Protein AF-D4G7F1-F1 (afdb_monomer_lite)

Radius of gyration: 15.66 Å; chains: 1; bounding box: 33×19×40 Å

Structure (mmCIF, N/CA/C/O backbone):
data_AF-D4G7F1-F1
#
_entry.id   AF-D4G7F1-F1
#
loop_
_atom_site.group_PDB
_atom_site.id
_atom_site.type_symbol
_atom_site.label_atom_id
_atom_site.label_alt_id
_atom_site.label_comp_id
_atom_site.label_asym_id
_atom_site.label_entity_id
_atom_site.label_seq_id
_atom_site.pdbx_PDB_ins_code
_atom_site.Cartn_x
_atom_site.Cartn_y
_atom_site.Cartn_z
_atom_site.occupancy
_atom_site.B_iso_or_equiv
_atom_site.auth_seq_id
_atom_site.auth_comp_id
_atom_site.auth_asym_id
_atom_site.auth_atom_id
_atom_site.pdbx_PDB_model_num
ATOM 1 N N . CYS A 1 1 ? -15.335 -0.273 21.610 1.00 57.59 1 CYS A N 1
ATOM 2 C CA . CYS A 1 1 ? -15.856 -0.143 20.227 1.00 57.59 1 CYS A CA 1
ATOM 3 C C . CYS A 1 1 ? -16.316 -1.535 19.809 1.00 57.59 1 CYS A C 1
ATOM 5 O O . CYS A 1 1 ? -15.615 -2.193 19.054 1.00 57.59 1 CYS A O 1
ATOM 7 N N . ASP A 1 2 ? -17.452 -2.005 20.325 1.00 54.72 2 ASP A N 1
ATOM 8 C CA . ASP A 1 2 ? -17.659 -3.454 20.517 1.00 54.72 2 ASP A CA 1
ATOM 9 C C . ASP A 1 2 ? -18.675 -4.116 19.581 1.00 54.72 2 ASP A C 1
ATOM 11 O O . ASP A 1 2 ? -19.021 -5.276 19.768 1.00 54.72 2 ASP A O 1
ATOM 15 N N . SER A 1 3 ? -19.174 -3.432 18.546 1.00 54.62 3 SER A N 1
ATOM 16 C CA . SER A 1 3 ? -20.178 -4.052 17.653 1.00 54.62 3 SER A CA 1
ATOM 17 C C . SER A 1 3 ? -20.229 -3.500 16.227 1.00 54.62 3 SER A C 1
ATOM 19 O O . SER A 1 3 ? -21.132 -3.839 15.470 1.00 54.62 3 SER A O 1
ATOM 21 N N . HIS A 1 4 ? -19.282 -2.648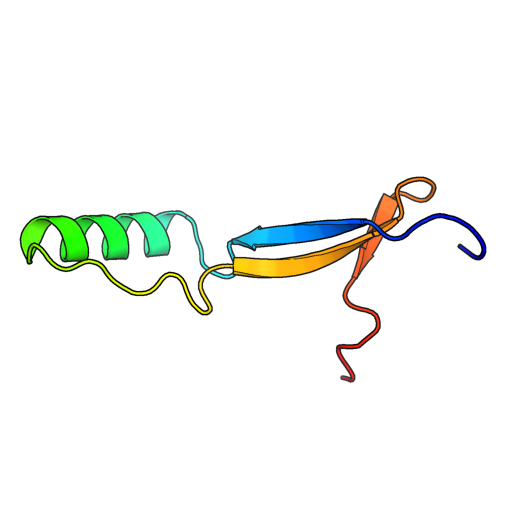 15.824 1.00 59.69 4 HIS A N 1
ATOM 22 C CA . HIS A 1 4 ? -19.285 -2.076 14.474 1.00 59.69 4 HIS A CA 1
ATOM 23 C C . HIS A 1 4 ? -18.284 -2.771 13.556 1.00 59.69 4 HIS A C 1
ATOM 25 O O . HIS A 1 4 ? -17.129 -2.985 13.921 1.00 59.69 4 HIS A O 1
ATOM 31 N N . THR A 1 5 ? -18.730 -3.060 12.331 1.00 64.62 5 THR A N 1
ATOM 32 C CA . THR A 1 5 ? -17.930 -3.680 11.271 1.00 64.62 5 THR A CA 1
ATOM 33 C C . THR A 1 5 ? -16.635 -2.903 11.043 1.00 64.62 5 THR A C 1
ATOM 35 O O . THR A 1 5 ? -16.651 -1.747 10.602 1.00 64.62 5 THR A O 1
ATOM 38 N N . MET A 1 6 ? -15.507 -3.545 11.337 1.00 72.12 6 MET A N 1
ATOM 39 C CA . MET A 1 6 ? -14.191 -3.040 10.973 1.00 72.12 6 MET A CA 1
ATOM 40 C C . MET A 1 6 ? -14.019 -3.161 9.462 1.00 72.12 6 MET A C 1
ATOM 42 O O . MET A 1 6 ? -14.070 -4.254 8.904 1.00 72.12 6 MET A O 1
ATOM 46 N N . VAL A 1 7 ? -13.803 -2.035 8.788 1.00 78.25 7 VAL A N 1
ATOM 47 C CA . VAL A 1 7 ? -13.574 -2.028 7.342 1.00 78.25 7 VAL A CA 1
ATOM 48 C C . VAL A 1 7 ? -12.077 -2.091 7.098 1.00 78.25 7 VAL A C 1
ATOM 50 O O . VAL A 1 7 ? -11.330 -1.202 7.523 1.00 78.25 7 VAL A O 1
ATOM 53 N N . ARG A 1 8 ? -11.639 -3.134 6.387 1.00 76.12 8 ARG A N 1
ATOM 54 C CA . ARG A 1 8 ? -10.267 -3.224 5.892 1.00 76.12 8 ARG A CA 1
ATOM 55 C C . ARG A 1 8 ? -10.054 -2.121 4.860 1.00 76.12 8 ARG A C 1
ATOM 57 O O . ARG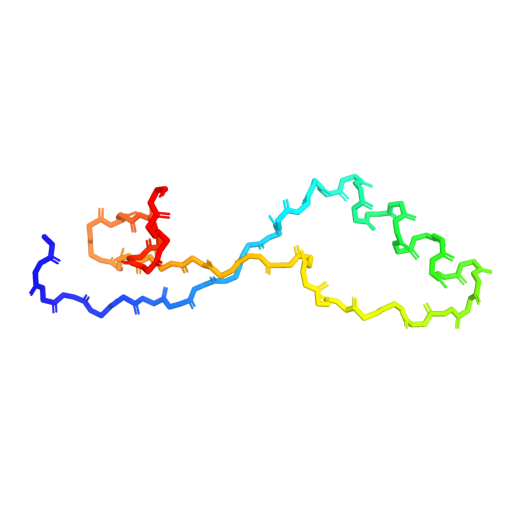 A 1 8 ? -10.744 -2.057 3.845 1.00 76.12 8 ARG A O 1
ATOM 64 N N . ARG A 1 9 ? -9.097 -1.239 5.124 1.00 81.31 9 ARG A N 1
ATOM 65 C CA . ARG A 1 9 ? -8.635 -0.218 4.185 1.00 81.31 9 ARG A CA 1
ATOM 66 C C . ARG A 1 9 ? -7.157 -0.414 3.906 1.00 81.31 9 ARG A C 1
ATOM 68 O O . ARG A 1 9 ? -6.415 -0.929 4.732 1.00 81.31 9 ARG A O 1
ATOM 75 N N . SER A 1 10 ? -6.724 0.041 2.743 1.00 78.81 10 SER A N 1
ATOM 76 C CA . SER A 1 10 ? -5.315 0.039 2.361 1.00 78.81 10 SER A CA 1
ATOM 77 C C . SER A 1 10 ? -4.791 1.472 2.388 1.00 78.81 10 SER A C 1
ATOM 79 O O . SER A 1 10 ? -5.446 2.385 1.880 1.00 78.81 10 SER A O 1
ATOM 81 N N . ARG A 1 11 ? -3.625 1.695 2.998 1.00 81.12 11 ARG A N 1
ATOM 82 C CA . ARG A 1 11 ? -2.867 2.954 2.898 1.00 81.12 11 ARG A CA 1
ATOM 83 C C . ARG A 1 11 ? -1.526 2.688 2.247 1.00 81.12 11 ARG A C 1
ATOM 85 O O . ARG A 1 11 ? -1.013 1.583 2.344 1.00 81.12 11 ARG A O 1
ATOM 92 N N . LEU A 1 12 ? -0.940 3.701 1.622 1.00 82.69 12 LEU A N 1
ATOM 93 C CA . LEU A 1 12 ? 0.463 3.617 1.233 1.00 82.69 12 LEU A CA 1
ATOM 94 C C . LEU A 1 12 ? 1.326 3.429 2.493 1.00 82.69 12 LEU A C 1
ATOM 96 O O . LEU A 1 12 ? 1.255 4.245 3.409 1.00 82.69 12 LEU A O 1
ATOM 100 N N . ALA A 1 13 ? 2.122 2.363 2.517 1.00 82.19 13 ALA A N 1
ATOM 101 C CA . ALA A 1 13 ? 3.137 2.095 3.533 1.00 82.19 13 ALA A CA 1
ATOM 102 C C . ALA A 1 13 ? 4.386 2.967 3.328 1.00 82.19 13 ALA A C 1
ATOM 104 O O . ALA A 1 13 ? 5.111 3.273 4.269 1.00 82.19 13 ALA A O 1
ATOM 105 N N . ILE A 1 14 ? 4.641 3.377 2.084 1.00 80.88 14 ILE A N 1
ATOM 106 C CA . ILE A 1 14 ? 5.779 4.220 1.710 1.00 80.88 14 ILE A CA 1
ATOM 107 C C . ILE A 1 14 ? 5.353 5.677 1.519 1.00 80.88 14 ILE A C 1
ATOM 109 O O . ILE A 1 14 ? 4.203 5.972 1.197 1.00 80.88 14 ILE A O 1
ATOM 113 N N . SER A 1 15 ? 6.298 6.609 1.648 1.00 82.50 15 SER A N 1
ATOM 114 C CA . SER A 1 15 ? 6.044 8.010 1.296 1.00 82.50 15 SER A CA 1
ATOM 115 C C . SER A 1 15 ? 5.650 8.149 -0.181 1.00 82.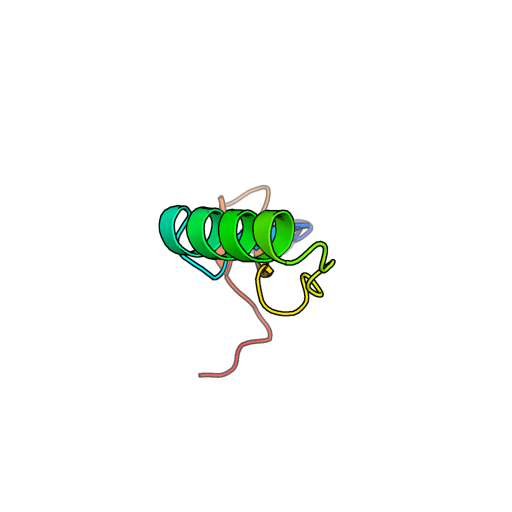50 15 SER A C 1
ATOM 117 O O . SER A 1 15 ? 6.191 7.457 -1.049 1.00 82.50 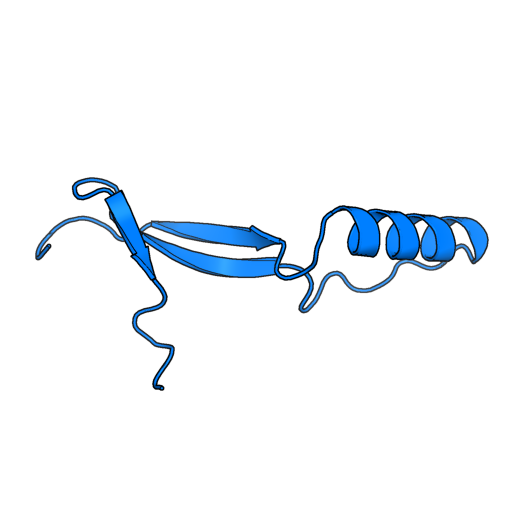15 SER A O 1
ATOM 119 N N . ARG A 1 16 ? 4.748 9.093 -0.482 1.00 83.69 16 ARG A N 1
ATOM 120 C CA . ARG A 1 16 ? 4.322 9.419 -1.856 1.00 83.69 16 ARG A CA 1
ATOM 121 C C . ARG A 1 16 ? 5.506 9.723 -2.773 1.00 83.69 16 ARG A C 1
ATOM 123 O O . ARG A 1 16 ? 5.515 9.275 -3.913 1.00 83.69 16 ARG A O 1
ATOM 130 N N . PHE A 1 17 ? 6.523 10.416 -2.259 1.00 84.56 17 PHE A N 1
ATOM 131 C CA . PHE A 1 17 ? 7.732 10.726 -3.024 1.00 84.56 17 PHE A CA 1
ATOM 132 C C . PHE A 1 17 ? 8.527 9.462 -3.385 1.00 84.56 17 PHE A C 1
ATOM 134 O O . PHE A 1 17 ? 8.972 9.301 -4.518 1.00 84.56 17 PHE A O 1
ATOM 141 N N . LYS A 1 18 ? 8.636 8.510 -2.445 1.00 83.06 18 LYS A N 1
ATOM 142 C CA . LYS A 1 18 ? 9.280 7.212 -2.693 1.00 83.06 18 LYS A CA 1
ATOM 143 C C . LYS A 1 18 ? 8.511 6.411 -3.745 1.00 83.06 18 LYS A C 1
ATOM 145 O O . LYS A 1 18 ? 9.138 5.798 -4.601 1.00 83.06 18 LYS A O 1
ATOM 150 N N . LYS A 1 19 ? 7.174 6.465 -3.720 1.00 84.38 19 LYS A N 1
ATOM 151 C CA . LYS A 1 19 ? 6.341 5.847 -4.757 1.00 84.38 19 LYS A CA 1
ATOM 152 C C . LYS A 1 19 ? 6.587 6.467 -6.133 1.00 84.38 19 LYS A C 1
ATOM 154 O O . LYS A 1 19 ? 6.874 5.721 -7.055 1.00 84.38 19 LYS A O 1
ATOM 159 N N . LEU A 1 20 ? 6.572 7.797 -6.246 1.00 84.56 20 LEU A N 1
ATOM 160 C CA . LEU A 1 20 ? 6.856 8.493 -7.509 1.00 84.56 20 LEU A CA 1
ATOM 161 C C . LEU A 1 20 ? 8.230 8.126 -8.075 1.00 84.56 20 LEU A C 1
ATOM 163 O O . LEU A 1 20 ? 8.348 7.877 -9.268 1.00 84.56 20 LEU A O 1
ATOM 167 N N . LYS A 1 21 ? 9.256 8.028 -7.223 1.00 85.44 21 LYS A N 1
ATOM 168 C CA . LYS A 1 21 ? 10.591 7.587 -7.645 1.00 85.44 21 LYS A CA 1
ATOM 169 C C . LYS A 1 21 ? 10.584 6.150 -8.179 1.00 85.44 21 LYS A C 1
ATOM 171 O O . LYS A 1 21 ? 11.227 5.879 -9.188 1.00 85.44 21 LYS A O 1
ATOM 176 N N . MET A 1 22 ? 9.868 5.237 -7.517 1.00 81.69 22 MET A N 1
ATOM 177 C CA . MET A 1 22 ? 9.742 3.855 -7.994 1.00 81.69 22 MET A CA 1
ATOM 178 C C . MET A 1 22 ? 8.942 3.767 -9.295 1.00 81.69 22 MET A C 1
ATOM 180 O O . MET A 1 22 ? 9.386 3.078 -10.204 1.00 81.69 22 MET A O 1
ATOM 184 N N . ASP A 1 23 ? 7.823 4.491 -9.409 1.00 82.31 23 ASP A N 1
ATOM 185 C CA . ASP A 1 23 ? 7.033 4.589 -10.643 1.00 82.31 23 ASP A CA 1
ATOM 186 C C . ASP A 1 23 ? 7.880 5.150 -11.793 1.00 82.31 23 ASP A C 1
ATOM 188 O O . ASP A 1 23 ? 7.858 4.613 -12.895 1.00 82.31 23 ASP A O 1
ATOM 192 N N . PHE A 1 24 ? 8.689 6.179 -11.533 1.00 83.06 24 PHE A N 1
ATOM 193 C CA . PHE A 1 24 ? 9.580 6.760 -12.534 1.00 83.06 24 PHE A CA 1
ATOM 194 C C . PHE A 1 24 ? 10.646 5.762 -13.001 1.00 83.06 24 PHE A C 1
ATOM 196 O O . PHE A 1 24 ? 10.794 5.541 -14.199 1.00 83.06 24 PHE A O 1
ATOM 203 N N . CYS A 1 25 ? 11.334 5.088 -12.073 1.00 79.19 25 CYS A N 1
ATOM 204 C CA . CYS A 1 25 ? 12.281 4.023 -12.418 1.00 79.19 25 CYS A CA 1
ATOM 205 C C . CYS A 1 25 ? 11.617 2.883 -13.201 1.00 79.19 25 CYS A C 1
ATOM 207 O O . CYS A 1 25 ? 12.187 2.387 -14.168 1.00 79.19 25 CYS A O 1
ATOM 209 N N . ALA A 1 26 ? 10.411 2.479 -12.806 1.00 79.50 26 ALA A N 1
ATOM 210 C CA . ALA A 1 26 ? 9.651 1.434 -13.475 1.00 79.50 26 ALA A CA 1
ATOM 211 C C . ALA A 1 26 ? 9.292 1.806 -14.919 1.00 79.50 26 ALA A C 1
ATOM 213 O O . ALA A 1 26 ? 9.474 0.992 -15.822 1.00 79.50 26 ALA A O 1
ATOM 214 N N . ILE A 1 27 ? 8.844 3.046 -15.144 1.00 81.38 27 ILE A N 1
ATOM 215 C CA . ILE A 1 27 ? 8.540 3.581 -16.477 1.00 81.38 27 ILE A CA 1
ATOM 216 C C . ILE A 1 27 ? 9.814 3.652 -17.327 1.00 81.38 27 ILE A C 1
ATOM 218 O O . ILE A 1 27 ? 9.809 3.182 -18.461 1.00 81.38 27 ILE A O 1
ATOM 222 N N . CYS A 1 28 ? 10.919 4.164 -16.775 1.00 80.00 28 CYS A N 1
ATOM 223 C CA . CYS A 1 28 ? 12.195 4.263 -17.489 1.00 80.00 28 CYS A CA 1
ATOM 224 C C . CYS A 1 28 ? 12.794 2.897 -17.858 1.00 80.00 28 CYS A C 1
ATOM 226 O O . CYS A 1 28 ? 13.451 2.785 -18.888 1.00 80.00 28 CYS A O 1
ATOM 228 N N . CYS A 1 29 ? 12.568 1.862 -17.047 1.00 80.81 29 CYS A N 1
ATOM 229 C CA . CYS A 1 29 ? 13.064 0.508 -17.304 1.00 80.81 29 CYS A CA 1
ATOM 230 C C . CYS A 1 29 ? 12.032 -0.409 -17.989 1.00 80.81 29 CYS A C 1
ATOM 232 O O . CYS A 1 29 ? 12.304 -1.596 -18.148 1.00 80.81 29 CYS A O 1
ATOM 234 N N . GLY A 1 30 ? 10.842 0.097 -18.348 1.00 76.81 30 GLY A N 1
ATOM 235 C CA . GLY A 1 30 ? 9.757 -0.700 -18.940 1.00 76.81 30 GLY A CA 1
ATOM 236 C C . GLY A 1 30 ? 9.245 -1.836 -18.042 1.00 76.81 30 GLY A C 1
ATOM 237 O O . GLY A 1 30 ? 8.604 -2.770 -18.520 1.00 76.81 30 GLY A O 1
ATOM 238 N N . HIS A 1 31 ? 9.536 -1.785 -16.742 1.00 72.50 31 HIS A N 1
ATOM 239 C CA . HIS A 1 31 ? 9.319 -2.896 -15.824 1.00 72.50 31 HIS A CA 1
ATOM 240 C C . HIS A 1 31 ? 8.070 -2.658 -14.974 1.00 72.50 31 HIS A C 1
ATOM 242 O O . HIS A 1 31 ? 7.966 -1.663 -14.258 1.00 72.50 31 HIS A O 1
ATOM 248 N N . ARG A 1 32 ? 7.125 -3.604 -14.983 1.00 66.88 32 ARG A N 1
ATOM 249 C CA . ARG A 1 32 ? 6.045 -3.635 -13.987 1.00 66.88 32 ARG A CA 1
ATOM 250 C C . ARG A 1 32 ? 6.606 -4.167 -12.677 1.00 66.88 32 ARG A C 1
ATOM 252 O O . ARG A 1 32 ? 6.827 -5.363 -12.526 1.00 66.88 32 ARG A O 1
ATOM 259 N N . TYR A 1 33 ? 6.822 -3.277 -11.721 1.00 68.81 33 TYR A N 1
ATOM 260 C CA . TYR A 1 33 ? 7.172 -3.684 -10.369 1.00 68.81 33 TYR A CA 1
ATOM 261 C C . TYR A 1 33 ? 5.928 -4.213 -9.638 1.00 68.81 33 TYR A C 1
ATOM 263 O O . TYR A 1 33 ? 4.822 -3.684 -9.781 1.00 68.81 33 TYR A O 1
ATOM 271 N N . CYS A 1 34 ? 6.095 -5.288 -8.864 1.00 67.06 34 CYS A N 1
ATOM 272 C CA . CYS A 1 34 ? 5.011 -5.845 -8.060 1.00 67.06 34 CYS A CA 1
ATOM 273 C C . CYS A 1 34 ? 4.663 -4.884 -6.918 1.00 67.06 34 CYS A C 1
ATOM 275 O O . CYS A 1 34 ? 5.509 -4.558 -6.091 1.00 67.06 34 CYS A O 1
ATOM 277 N N . GLY A 1 35 ? 3.396 -4.470 -6.831 1.00 66.12 35 GLY A N 1
ATOM 278 C CA . GLY A 1 35 ? 2.899 -3.562 -5.789 1.00 66.12 35 GLY A CA 1
ATOM 279 C C . GLY A 1 35 ? 2.832 -4.155 -4.373 1.00 66.12 35 GLY A C 1
ATOM 280 O O . GLY A 1 35 ? 2.255 -3.541 -3.471 1.00 66.12 35 GLY A O 1
ATOM 281 N N . VAL A 1 36 ? 3.382 -5.355 -4.179 1.00 65.06 36 VAL A N 1
ATOM 282 C CA . VAL A 1 36 ? 3.386 -6.097 -2.915 1.00 65.06 36 VAL A CA 1
ATOM 283 C C . VAL A 1 36 ? 4.263 -5.350 -1.904 1.00 65.06 36 VAL A C 1
ATOM 285 O O . VAL A 1 36 ? 5.401 -5.000 -2.198 1.00 65.06 36 VAL A O 1
ATOM 288 N N . GLY A 1 37 ? 3.716 -5.042 -0.724 1.00 68.56 37 GLY A N 1
ATOM 289 C CA . GLY A 1 37 ? 4.423 -4.313 0.343 1.00 68.56 37 GLY A CA 1
ATOM 290 C C . GLY A 1 37 ? 4.407 -2.780 0.232 1.00 68.56 37 GLY A C 1
ATOM 291 O O . GLY A 1 37 ? 4.860 -2.091 1.142 1.00 68.56 37 GLY A O 1
ATOM 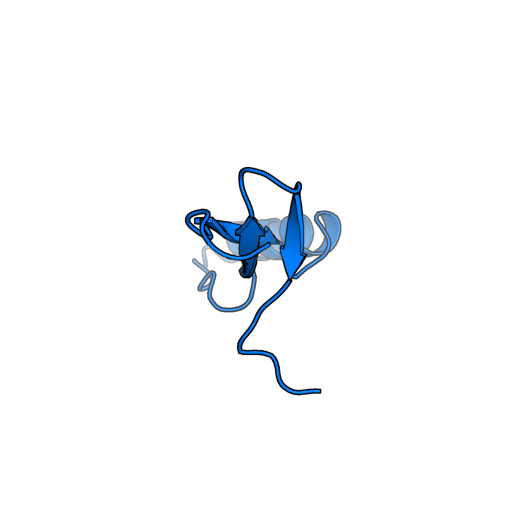292 N N . ILE A 1 38 ? 3.843 -2.213 -0.840 1.00 79.31 38 ILE A N 1
ATOM 293 C CA . ILE A 1 38 ? 3.684 -0.751 -1.000 1.00 79.31 38 ILE A CA 1
ATOM 294 C C . ILE A 1 38 ? 2.490 -0.234 -0.214 1.00 79.31 38 ILE A C 1
ATOM 296 O O . ILE A 1 38 ? 2.455 0.934 0.180 1.00 79.31 38 ILE A O 1
ATOM 300 N N . TYR A 1 39 ? 1.505 -1.102 -0.010 1.00 79.56 39 TYR A N 1
ATOM 301 C CA . TYR A 1 39 ? 0.277 -0.787 0.686 1.00 79.56 39 TYR A CA 1
ATOM 302 C C . TYR A 1 39 ? 0.187 -1.604 1.964 1.00 79.56 39 TYR A C 1
ATOM 304 O O . TYR A 1 39 ? 0.272 -2.829 1.943 1.00 79.56 39 TYR A O 1
ATOM 312 N N . GLU A 1 40 ? -0.019 -0.911 3.072 1.00 81.44 40 GLU A N 1
ATOM 313 C CA . GLU A 1 40 ? -0.311 -1.514 4.359 1.00 81.44 40 GLU A CA 1
ATOM 314 C C . GLU A 1 40 ? -1.829 -1.591 4.524 1.00 81.44 40 GLU A C 1
ATOM 316 O O . GLU A 1 40 ? -2.553 -0.619 4.274 1.00 81.44 40 GLU A O 1
ATOM 321 N N . SER A 1 41 ? -2.320 -2.763 4.920 1.00 79.56 41 SER A N 1
ATOM 322 C CA . SER A 1 41 ? -3.715 -2.920 5.324 1.00 79.56 41 SER A CA 1
ATOM 323 C C . SER A 1 41 ? -3.866 -2.382 6.743 1.00 79.56 41 SER A C 1
ATOM 325 O O . SER A 1 41 ? -3.036 -2.666 7.593 1.00 79.56 41 SER A O 1
ATOM 327 N N . TYR A 1 42 ? -4.908 -1.605 6.999 1.00 80.50 42 TYR A N 1
ATOM 328 C CA . TYR A 1 42 ? -5.299 -1.207 8.344 1.00 80.50 42 TYR A CA 1
ATOM 329 C C . TYR A 1 42 ? -6.806 -1.364 8.485 1.00 80.50 42 TYR A C 1
ATOM 331 O O . TYR A 1 42 ? -7.562 -1.222 7.517 1.00 80.50 42 TYR A O 1
ATOM 339 N N . TYR A 1 43 ? -7.256 -1.635 9.700 1.00 82.25 43 TYR A N 1
ATOM 340 C CA . TYR A 1 43 ? -8.670 -1.716 10.006 1.00 82.25 43 TYR A CA 1
ATOM 341 C C . TYR A 1 43 ? -9.121 -0.366 10.545 1.00 82.25 43 TYR A C 1
ATOM 343 O O . TYR A 1 43 ? -8.459 0.263 11.376 1.00 82.25 43 TYR A O 1
ATOM 351 N N . LYS A 1 44 ? -10.242 0.123 10.018 1.00 80.06 44 LYS A N 1
ATOM 352 C CA . LYS A 1 44 ? -10.890 1.331 10.519 1.00 80.06 44 LYS A CA 1
ATOM 353 C C . LYS A 1 44 ? -12.262 0.966 11.061 1.00 80.06 44 LYS A C 1
ATOM 355 O O . LYS A 1 44 ? -13.061 0.356 10.351 1.00 80.06 44 LYS A O 1
ATOM 360 N N . CYS A 1 45 ? -12.554 1.391 12.284 1.00 81.00 45 CYS A N 1
ATOM 361 C CA . CYS A 1 45 ? -13.913 1.351 12.799 1.00 81.00 45 CYS A CA 1
ATOM 362 C C . CYS A 1 45 ? -14.726 2.490 12.173 1.00 81.00 45 CYS A C 1
ATOM 364 O O . CYS A 1 45 ? -14.355 3.664 12.272 1.00 81.00 45 CYS A O 1
ATOM 366 N N . SER A 1 46 ? -15.836 2.148 11.520 1.00 72.44 46 SER A N 1
ATOM 367 C CA . SER A 1 46 ? -16.709 3.123 10.854 1.00 72.44 46 SER A CA 1
ATOM 368 C C . SER A 1 46 ? -17.460 4.032 11.830 1.00 72.44 46 SER A C 1
ATOM 370 O O . SER A 1 46 ? -17.831 5.132 11.444 1.00 72.44 46 SER A O 1
ATOM 372 N N . SER A 1 47 ? -17.650 3.592 13.077 1.00 74.25 47 SER A N 1
ATOM 373 C CA . SER A 1 47 ? -18.450 4.299 14.086 1.00 74.25 47 SER A CA 1
ATOM 374 C C . SER A 1 47 ? -17.599 5.195 14.991 1.00 74.25 47 SER A C 1
ATOM 376 O O . SER A 1 47 ? -17.828 6.395 15.066 1.00 74.25 47 SER A O 1
ATOM 378 N N . CYS A 1 48 ? -16.538 4.651 15.599 1.00 78.81 48 CYS A N 1
ATOM 379 C CA . CYS A 1 48 ? -15.691 5.406 16.533 1.00 78.81 48 CYS A CA 1
ATOM 380 C C . CYS A 1 48 ? -14.449 6.046 15.881 1.00 78.81 48 CYS A C 1
ATOM 382 O O . CYS A 1 48 ? -13.653 6.692 16.554 1.00 78.81 48 CYS A O 1
ATOM 384 N N . GLY A 1 49 ? -14.227 5.841 14.577 1.00 71.62 49 GLY A N 1
ATOM 385 C CA . GLY A 1 49 ? -13.090 6.421 13.851 1.00 71.62 49 GLY A CA 1
ATOM 386 C C . GLY A 1 49 ? -11.718 5.825 14.193 1.00 71.62 49 GLY A C 1
ATOM 387 O O . GLY A 1 49 ? -10.732 6.203 13.555 1.00 71.62 49 GLY A O 1
ATOM 388 N N . TRP A 1 50 ? -11.662 4.878 15.135 1.00 78.12 50 TRP A N 1
ATOM 389 C CA . TRP A 1 50 ? -10.458 4.146 15.523 1.00 78.12 50 TRP A CA 1
ATOM 390 C C . TRP A 1 50 ? -9.774 3.510 14.305 1.00 78.12 50 TRP A C 1
ATOM 392 O O . TRP A 1 50 ? -10.441 2.957 13.424 1.00 78.12 50 TRP A O 1
ATOM 402 N N . LYS A 1 51 ? -8.443 3.612 14.248 1.00 75.88 51 LYS A N 1
ATOM 403 C CA . LYS A 1 51 ? -7.595 3.061 13.184 1.00 75.88 51 LYS A CA 1
ATOM 404 C C . LYS A 1 51 ? -6.471 2.259 13.822 1.00 75.88 51 LYS A C 1
ATOM 406 O O . LYS A 1 51 ? -5.702 2.815 14.599 1.00 75.88 51 LYS A O 1
ATOM 411 N N . GLY A 1 52 ? -6.335 1.003 13.429 1.00 70.94 52 GLY A N 1
ATOM 412 C CA . GLY A 1 52 ? -5.271 0.129 13.904 1.00 70.94 52 GLY A CA 1
ATOM 413 C C . GLY A 1 52 ? -5.317 -1.213 13.194 1.00 70.94 52 GLY A C 1
ATOM 414 O O . GLY A 1 52 ? -6.217 -1.471 12.395 1.00 70.94 52 GLY A O 1
ATOM 415 N N . ASP A 1 53 ? -4.329 -2.057 13.449 1.00 70.12 53 ASP A N 1
ATOM 416 C CA . ASP A 1 53 ? -4.357 -3.441 13.000 1.00 70.12 53 ASP A CA 1
ATOM 417 C C . ASP A 1 53 ? -4.516 -4.337 14.235 1.00 70.12 53 ASP A C 1
ATOM 419 O O . ASP A 1 53 ? -3.610 -4.366 15.065 1.00 70.12 53 ASP A O 1
ATOM 423 N N . PRO A 1 54 ? -5.666 -5.012 14.415 1.00 63.53 54 PRO A N 1
ATOM 424 C CA . PRO A 1 54 ? -5.912 -5.841 15.589 1.00 63.53 54 PRO A CA 1
ATOM 425 C C . PRO A 1 54 ? -5.057 -7.119 15.614 1.00 63.53 54 PRO A C 1
ATOM 427 O O . PRO A 1 54 ? -5.031 -7.789 16.637 1.00 63.53 54 PRO A O 1
ATOM 430 N N . ASN A 1 55 ? -4.360 -7.457 14.519 1.00 61.16 55 ASN A N 1
ATOM 431 C CA . ASN A 1 55 ? -3.469 -8.619 14.422 1.00 61.16 55 ASN A CA 1
ATOM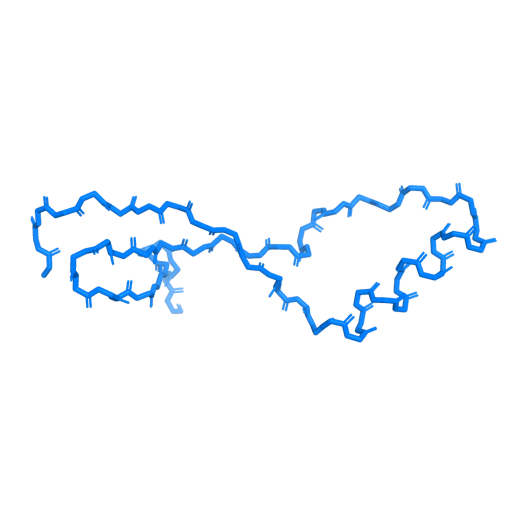 432 C C . ASN A 1 55 ? -1.982 -8.240 14.459 1.00 61.16 55 ASN A C 1
ATOM 434 O O . ASN A 1 55 ? -1.120 -9.118 14.418 1.00 61.16 55 ASN A O 1
ATOM 438 N N . ARG A 1 56 ? -1.651 -6.948 14.530 1.00 53.50 56 ARG A N 1
ATOM 439 C CA . ARG A 1 56 ? -0.272 -6.489 14.678 1.00 53.50 56 ARG A CA 1
ATOM 440 C C . ARG A 1 56 ? 0.093 -6.550 16.159 1.00 53.50 56 ARG A C 1
ATOM 442 O O . ARG A 1 56 ? -0.032 -5.555 16.867 1.00 53.50 56 ARG A O 1
ATOM 449 N N . SER A 1 57 ? 0.496 -7.738 16.614 1.00 48.50 57 SER A N 1
ATOM 450 C CA . SER A 1 57 ? 1.168 -7.882 17.909 1.00 48.50 57 SER A CA 1
ATOM 451 C C . SER A 1 57 ? 2.428 -7.002 17.938 1.00 48.50 57 SER A C 1
ATOM 453 O O . SER A 1 57 ? 3.093 -6.899 16.900 1.00 48.50 57 SER A O 1
ATOM 455 N N . PRO A 1 58 ? 2.710 -6.337 19.074 1.00 50.94 58 PRO A N 1
ATOM 456 C CA . PRO A 1 58 ? 3.880 -5.477 19.252 1.00 50.94 58 PRO A CA 1
ATOM 457 C C . PRO A 1 58 ? 5.206 -6.231 19.114 1.00 50.94 58 PRO A C 1
ATOM 459 O O . PRO A 1 58 ? 5.233 -7.452 19.391 1.00 50.94 58 PRO A O 1
#

pLDDT: mean 74.24, std 9.62, range [48.5, 85.44]

Secondary structure (DSSP, 8-state):
--SS-EEEEEEESS-HHHHHHHHHHHHHTT-----TTTEEEEEEETTT--EE-TT---

Foldseek 3Di:
DPDADWDKDKDFPDDPVVVVVVVVVCVVVVHDDDCPPRIDIWTAGPPPRDIGHPPPDD

Sequence (58 aa):
CDSHTMVRRSRLAISRFKKLKMDFCAICCGHRYCGVGIYESYYKCSSCGWKGDPNRSP

Organism: Drosophila melanogaster (NCBI:txid7227)